Protein AF-A0A7Y7PTE2-F1 (afdb_monomer_lite)

Organism: 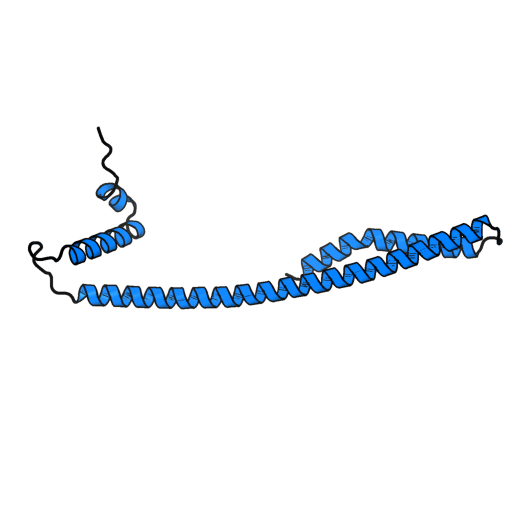NCBI:txid2608003

Radius of gyration: 36.33 Å; chains: 1; bounding box: 66×46×100 Å

pLDDT: mean 74.03, std 13.45, range [35.19, 92.62]

Sequence (148 aa):
MAAPFQSSLDQAMAPLLERTARRVARLKKLATLPRSEANDRAMAAEQREITLAAELSQAMGRVAGQMQRVITHNTAKCHELGAAITHHAAEARQWEARFYQAVSCLPELPEENWPPVAATALRAMYRINLRTADPAAFQQLFAPARHV

Secondary structure (DSSP, 8-state):
-HHHHHHHHHHHHHHHHHHHHHHHHHHHHHTTSPP-HHHHHHHHHHHHHHHHHHHHHHHHHHHHHHHHHHHHHHHHHHHHHHHHHHHHHHHHHHHHHHHHHHHHTS----GGG--HHHHHHHHHHHHHHHHHH-HHHHHHHHSPP---

Foldseek 3Di:
DLVVLVVVLCVVCVVLVVVLVVLVVVLVVLVPDPDDPVSVVSNVVSVVVNVVSVVVVVVSVVVSVVVVVVVVVVVVVVVVVVVVVVVVVVVVVVVVVVVVVVVVPDPDDDPVPDDPVRVVVVVVVVLVCCCPPPVPVSCVVDPDPPDD

Structure (mmCIF, N/CA/C/O backbone):
data_AF-A0A7Y7PTE2-F1
#
_entry.id   AF-A0A7Y7PTE2-F1
#
loop_
_atom_site.group_PDB
_atom_site.id
_atom_site.type_symbol
_atom_site.label_atom_id
_atom_site.label_alt_id
_atom_site.label_comp_id
_atom_site.label_asym_id
_atom_site.label_entity_id
_atom_site.label_seq_id
_atom_site.pdbx_PDB_ins_code
_atom_site.Cartn_x
_atom_site.Cartn_y
_atom_site.Cartn_z
_atom_site.occupancy
_atom_site.B_iso_or_equiv
_atom_site.auth_seq_id
_atom_site.auth_comp_id
_atom_site.auth_asym_id
_atom_site.auth_atom_id
_atom_site.pdbx_PDB_model_num
ATOM 1 N N . MET A 1 1 ? 10.223 -1.145 2.997 1.00 53.44 1 MET A N 1
ATOM 2 C CA . MET A 1 1 ? 9.011 -0.297 2.884 1.00 53.44 1 MET A CA 1
ATOM 3 C C . MET A 1 1 ? 7.811 -0.770 3.729 1.00 53.44 1 MET A C 1
ATOM 5 O O . MET A 1 1 ? 6.860 -0.013 3.817 1.00 53.44 1 MET A O 1
ATOM 9 N N . ALA A 1 2 ? 7.835 -1.935 4.402 1.00 59.12 2 ALA A N 1
ATOM 10 C CA . ALA A 1 2 ? 6.704 -2.414 5.226 1.00 59.12 2 ALA A CA 1
ATOM 11 C C . ALA A 1 2 ? 6.583 -1.751 6.621 1.00 59.12 2 ALA A C 1
ATOM 13 O O . ALA A 1 2 ? 5.482 -1.484 7.089 1.00 59.12 2 ALA A O 1
ATOM 14 N N . ALA A 1 3 ? 7.711 -1.430 7.266 1.00 66.44 3 ALA A N 1
ATOM 15 C CA . ALA A 1 3 ? 7.740 -0.812 8.598 1.00 66.44 3 ALA A CA 1
ATOM 16 C C . ALA A 1 3 ? 6.950 0.517 8.733 1.00 66.44 3 ALA A C 1
ATOM 18 O O . ALA A 1 3 ? 6.212 0.652 9.708 1.00 66.44 3 ALA A O 1
ATOM 19 N N . PRO A 1 4 ? 7.028 1.482 7.788 1.00 74.94 4 PRO A N 1
ATOM 20 C CA . PRO A 1 4 ? 6.253 2.720 7.901 1.00 74.94 4 PRO A CA 1
ATOM 21 C C . PRO A 1 4 ? 4.740 2.499 7.762 1.00 74.94 4 PRO A C 1
ATOM 23 O O . PRO A 1 4 ? 3.974 3.144 8.468 1.00 74.94 4 PRO A O 1
ATOM 26 N N . PHE A 1 5 ? 4.299 1.555 6.922 1.00 71.69 5 PHE A N 1
ATOM 27 C CA . PHE A 1 5 ? 2.874 1.230 6.783 1.00 71.69 5 PHE A CA 1
ATOM 28 C C . PHE A 1 5 ? 2.303 0.633 8.073 1.00 71.69 5 PHE A C 1
ATOM 30 O O . PHE A 1 5 ? 1.246 1.062 8.532 1.00 71.69 5 PHE A O 1
ATOM 37 N N . GLN A 1 6 ? 3.031 -0.306 8.686 1.00 69.25 6 GLN A N 1
ATOM 38 C CA . GLN A 1 6 ? 2.624 -0.903 9.957 1.00 69.25 6 GLN A CA 1
ATOM 39 C C . GLN A 1 6 ? 2.513 0.159 11.059 1.00 69.25 6 GLN A C 1
ATOM 41 O O . GLN A 1 6 ? 1.511 0.211 11.761 1.00 69.25 6 GLN A O 1
ATOM 46 N N . SER A 1 7 ? 3.488 1.068 11.147 1.00 79.94 7 SER A N 1
ATOM 47 C CA . SER A 1 7 ? 3.458 2.161 12.123 1.00 79.94 7 SER A CA 1
ATOM 48 C C . SER A 1 7 ? 2.255 3.096 11.936 1.00 79.94 7 SER A C 1
ATOM 50 O O . SER A 1 7 ? 1.604 3.453 12.918 1.00 79.94 7 SER A O 1
ATOM 52 N N . SER A 1 8 ? 1.910 3.459 10.695 1.00 76.31 8 SER A N 1
ATOM 53 C CA . SER A 1 8 ? 0.715 4.267 10.415 1.00 76.31 8 SER A CA 1
ATOM 54 C C . SER A 1 8 ? -0.585 3.533 10.751 1.00 76.31 8 SER A C 1
ATOM 56 O O . SER A 1 8 ? -1.526 4.153 11.245 1.00 76.31 8 SER A O 1
ATOM 58 N N . LEU A 1 9 ? -0.640 2.218 10.519 1.00 74.12 9 LEU A N 1
ATOM 59 C CA . LEU A 1 9 ? -1.785 1.391 10.895 1.00 74.12 9 LEU A CA 1
ATOM 60 C C . LEU A 1 9 ? -1.962 1.359 12.420 1.00 74.12 9 LEU A C 1
ATOM 62 O O . LEU A 1 9 ? -3.064 1.589 12.915 1.00 74.12 9 LEU A O 1
ATOM 66 N N . ASP A 1 10 ? -0.878 1.133 13.161 1.00 80.31 10 ASP A N 1
ATOM 67 C CA . ASP A 1 10 ? -0.897 1.071 14.624 1.00 80.31 10 ASP A CA 1
ATOM 68 C C . ASP A 1 10 ? -1.332 2.420 15.229 1.00 80.31 10 ASP A C 1
ATOM 70 O O . ASP A 1 10 ? -2.170 2.459 16.133 1.00 80.31 10 ASP A O 1
ATOM 74 N N . GLN A 1 11 ? -0.847 3.540 14.675 1.00 82.19 11 GLN A N 1
ATOM 75 C CA . GLN A 1 11 ? -1.286 4.888 15.061 1.00 82.19 11 GLN A CA 1
ATOM 76 C C . GLN A 1 11 ? -2.774 5.125 14.777 1.00 82.19 11 GLN A C 1
ATOM 78 O O . GLN A 1 11 ? -3.479 5.674 15.624 1.00 82.19 11 GLN A O 1
ATOM 83 N N . ALA A 1 12 ? -3.273 4.689 13.618 1.00 77.50 12 ALA A N 1
ATOM 84 C CA . ALA A 1 12 ? -4.687 4.818 13.270 1.00 77.50 12 ALA A CA 1
ATOM 85 C C . ALA A 1 12 ? -5.595 3.965 14.179 1.00 77.50 12 ALA A C 1
ATOM 87 O O . ALA A 1 12 ? -6.731 4.350 14.459 1.00 77.50 12 ALA A O 1
ATOM 88 N N . MET A 1 13 ? -5.093 2.828 14.670 1.00 79.44 13 MET A N 1
ATOM 89 C CA . MET A 1 13 ? -5.832 1.906 15.538 1.00 79.44 13 MET A CA 1
ATOM 90 C C . MET A 1 13 ? -5.793 2.272 17.026 1.00 79.44 13 MET A C 1
ATOM 92 O O . MET A 1 13 ? -6.701 1.882 17.768 1.00 79.44 13 MET A O 1
ATOM 96 N N . ALA A 1 14 ? -4.795 3.032 17.481 1.00 80.19 14 ALA A N 1
ATOM 97 C CA . ALA A 1 14 ? -4.622 3.379 18.894 1.00 80.19 14 ALA A CA 1
ATOM 98 C C . ALA A 1 14 ? -5.876 4.001 19.559 1.00 80.19 14 ALA A C 1
ATOM 100 O O . ALA A 1 14 ? -6.266 3.527 20.633 1.00 80.19 14 ALA A O 1
ATOM 101 N N . PRO A 1 15 ? -6.599 4.962 18.940 1.00 81.00 15 PRO A N 1
ATOM 102 C CA . PRO A 1 15 ? -7.803 5.543 19.541 1.00 81.00 15 PRO A CA 1
ATOM 103 C C . PRO A 1 15 ? -8.935 4.527 19.739 1.00 81.00 15 PRO A C 1
ATOM 105 O O . PRO A 1 15 ? -9.686 4.603 20.715 1.00 81.00 15 PRO A O 1
ATOM 108 N N . LEU A 1 16 ? -9.063 3.566 18.817 1.00 80.94 16 LEU A N 1
ATOM 109 C CA . LEU A 1 16 ? -10.038 2.476 18.894 1.00 80.94 16 LEU A CA 1
ATOM 110 C C . LEU A 1 16 ? -9.712 1.548 20.066 1.00 80.94 16 LEU A C 1
ATOM 112 O O . LEU A 1 16 ? -10.597 1.245 20.867 1.00 80.94 16 LEU A O 1
ATOM 116 N N . LEU A 1 17 ? -8.442 1.162 20.212 1.00 81.69 17 LEU A N 1
ATOM 117 C CA . LEU A 1 17 ? -7.973 0.314 21.310 1.00 81.69 17 LEU A CA 1
ATOM 118 C C . LEU A 1 17 ? -8.189 0.977 22.677 1.00 81.69 17 LEU A C 1
ATOM 120 O O . LEU A 1 17 ? -8.722 0.342 23.589 1.00 81.69 17 LEU A O 1
ATOM 124 N N . GLU A 1 18 ? -7.877 2.268 22.813 1.00 86.81 18 GLU A N 1
ATOM 125 C CA . GLU A 1 18 ? -8.151 3.026 24.040 1.00 86.81 18 GLU A CA 1
ATOM 126 C C . GLU A 1 18 ? -9.646 3.121 24.363 1.00 86.81 18 GLU A C 1
ATOM 128 O O . GLU A 1 18 ? -10.049 3.072 25.531 1.00 86.81 18 GLU A O 1
ATOM 133 N N . ARG A 1 19 ? -10.500 3.293 23.346 1.00 84.00 19 AR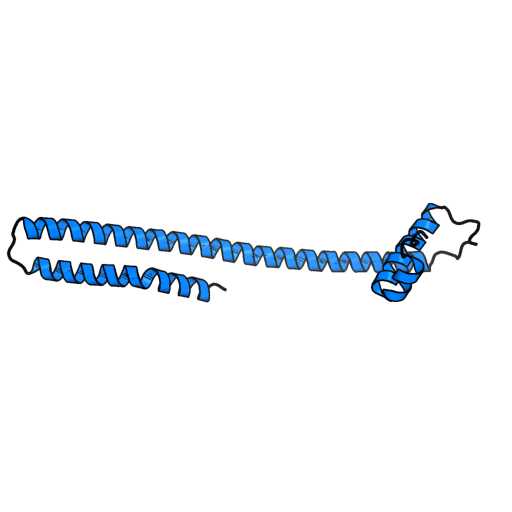G A N 1
ATOM 134 C CA . ARG A 1 19 ? -11.958 3.310 23.536 1.00 84.00 19 ARG A CA 1
ATOM 135 C C . ARG A 1 19 ? -12.450 1.962 24.049 1.00 84.00 19 ARG A C 1
ATOM 137 O O . ARG A 1 19 ? -13.208 1.929 25.018 1.00 84.00 19 ARG A O 1
ATOM 144 N N . THR A 1 20 ? -11.984 0.869 23.453 1.00 83.56 20 THR A N 1
ATOM 145 C CA . THR A 1 20 ? -12.332 -0.494 23.873 1.00 83.56 20 THR A CA 1
ATOM 146 C C . THR A 1 20 ? -11.854 -0.775 25.296 1.00 83.56 20 THR A C 1
ATOM 148 O O . THR A 1 20 ? -12.634 -1.260 26.114 1.00 83.56 20 THR A O 1
ATOM 151 N N . ALA A 1 21 ? -10.625 -0.387 25.649 1.00 84.56 21 ALA A N 1
ATOM 152 C CA . ALA A 1 21 ? -10.098 -0.542 27.006 1.00 84.56 21 ALA A CA 1
ATOM 153 C C . ALA A 1 21 ? -10.941 0.218 28.048 1.00 84.56 21 ALA A C 1
ATOM 155 O O . ALA A 1 21 ? -11.293 -0.331 29.097 1.00 84.56 21 ALA A O 1
ATOM 156 N N . ARG A 1 22 ? -11.345 1.460 27.739 1.00 87.81 22 ARG A N 1
ATOM 157 C CA . ARG A 1 22 ? -12.253 2.246 28.591 1.00 87.81 22 ARG A CA 1
ATOM 158 C C . ARG A 1 22 ? -13.622 1.585 28.748 1.00 87.81 22 ARG A C 1
ATOM 160 O O . ARG A 1 22 ? -14.149 1.556 29.859 1.00 87.81 22 ARG A O 1
ATOM 167 N N . ARG A 1 23 ? -14.184 1.021 27.676 1.00 86.19 23 ARG A N 1
ATOM 168 C CA . ARG A 1 23 ? -15.457 0.278 27.718 1.00 86.19 23 ARG A CA 1
ATOM 169 C C . ARG A 1 23 ? -15.378 -0.966 28.594 1.00 86.19 23 ARG A C 1
ATOM 171 O O . ARG A 1 23 ? -16.225 -1.147 29.463 1.00 86.19 23 ARG A O 1
ATOM 178 N N . VAL A 1 24 ? -14.317 -1.762 28.454 1.00 85.69 24 VAL A N 1
ATOM 179 C CA . VAL A 1 24 ? -14.062 -2.923 29.325 1.00 85.69 24 VAL A CA 1
ATOM 180 C C . VAL A 1 24 ? -14.016 -2.496 30.795 1.00 85.69 24 VAL A C 1
ATOM 182 O O . VAL A 1 24 ? -14.613 -3.147 31.652 1.00 85.69 24 VAL A O 1
ATOM 185 N N . ALA A 1 25 ? -13.353 -1.379 31.104 1.00 86.75 25 ALA A N 1
ATOM 186 C CA . ALA A 1 25 ? -13.322 -0.844 32.462 1.00 86.75 25 ALA A CA 1
ATOM 187 C C . ALA A 1 25 ? -14.712 -0.396 32.957 1.00 86.75 25 ALA A C 1
ATOM 189 O O . ALA A 1 25 ? -15.038 -0.621 34.123 1.00 86.75 25 ALA A O 1
ATOM 190 N N . ARG A 1 26 ? -15.553 0.196 32.094 1.00 87.94 26 ARG A N 1
ATOM 191 C CA . ARG A 1 26 ? -16.945 0.542 32.439 1.00 87.94 26 ARG A CA 1
ATOM 192 C C . ARG A 1 26 ? -17.801 -0.690 32.708 1.00 87.94 26 ARG A C 1
ATOM 194 O O . ARG A 1 26 ? -18.502 -0.696 33.711 1.00 87.94 26 ARG A O 1
ATOM 201 N N . LEU A 1 27 ? -17.697 -1.740 31.894 1.00 87.00 27 LEU A N 1
ATOM 202 C CA . LEU A 1 27 ? -18.399 -3.007 32.136 1.00 87.00 27 LEU A CA 1
ATOM 203 C C . LEU A 1 27 ? -18.016 -3.625 33.479 1.00 87.00 27 LEU A C 1
ATOM 205 O O . LEU A 1 27 ? -18.894 -4.018 34.241 1.00 87.00 27 LEU A O 1
ATOM 209 N N . LYS A 1 28 ? -16.720 -3.635 33.812 1.00 87.88 28 LYS A N 1
ATOM 210 C CA . LYS A 1 28 ? -16.250 -4.103 35.125 1.00 87.88 28 LYS A CA 1
ATOM 211 C C . LYS A 1 28 ? -16.866 -3.302 36.275 1.00 87.88 28 LYS A C 1
ATOM 213 O O . LYS A 1 28 ? -17.230 -3.891 37.284 1.00 87.88 28 LYS A O 1
ATOM 218 N N . LYS A 1 29 ? -17.021 -1.982 36.121 1.00 86.69 29 LYS A N 1
ATOM 219 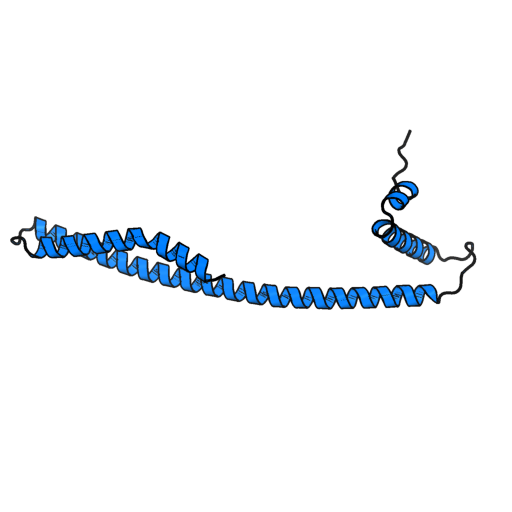C CA . LYS A 1 29 ? -17.690 -1.128 37.118 1.00 86.69 29 LYS A CA 1
ATOM 220 C C . LYS A 1 29 ? -19.196 -1.395 37.192 1.00 86.69 29 LYS A C 1
ATOM 222 O O . LYS A 1 29 ? -19.719 -1.546 38.290 1.00 86.69 29 LYS A O 1
ATOM 227 N N . LEU A 1 30 ? -19.887 -1.507 36.057 1.00 84.50 30 LEU A N 1
ATOM 228 C CA . LEU A 1 30 ? -21.325 -1.809 36.011 1.00 84.50 30 LEU A CA 1
ATOM 229 C C . LEU A 1 30 ? -21.645 -3.159 36.665 1.00 84.50 30 LEU A C 1
ATOM 231 O O . LEU A 1 30 ? -22.634 -3.263 37.382 1.00 84.50 30 LEU A O 1
ATOM 235 N N . ALA A 1 31 ? -20.770 -4.153 36.501 1.00 80.94 31 ALA A N 1
ATOM 236 C CA . ALA A 1 31 ? -20.916 -5.466 37.126 1.00 80.94 31 ALA A CA 1
ATOM 237 C C . ALA A 1 31 ? -20.856 -5.438 38.668 1.00 80.94 31 ALA A C 1
ATOM 239 O O . ALA A 1 31 ? -21.314 -6.382 39.305 1.00 80.94 31 ALA A O 1
ATOM 240 N N . THR A 1 32 ? -20.306 -4.376 39.271 1.00 87.25 32 THR A N 1
ATOM 241 C CA . THR A 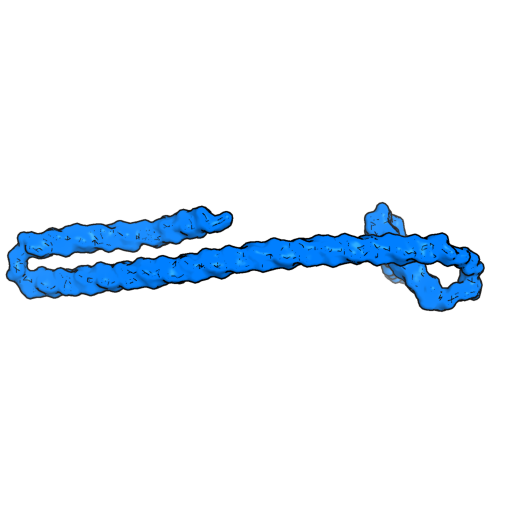1 32 ? -20.255 -4.204 40.738 1.00 87.25 32 THR A CA 1
ATOM 242 C C . THR A 1 32 ? -21.461 -3.467 41.324 1.00 87.25 32 THR A C 1
ATOM 244 O O . THR A 1 32 ? -21.588 -3.387 42.544 1.00 87.25 32 THR A O 1
ATOM 247 N N . LEU A 1 33 ? -22.347 -2.921 40.485 1.00 83.44 33 LEU A N 1
ATOM 248 C CA . LEU A 1 33 ? -23.537 -2.201 40.938 1.00 83.44 33 LEU A CA 1
ATOM 249 C C . LEU A 1 33 ? -24.708 -3.166 41.202 1.00 83.44 33 LEU A C 1
ATOM 251 O O . LEU A 1 33 ? -24.781 -4.230 40.583 1.00 83.44 33 LEU A O 1
ATOM 255 N N . PRO A 1 34 ? -25.668 -2.797 42.075 1.00 85.31 34 PRO A N 1
ATOM 256 C CA . PRO A 1 34 ? -26.899 -3.560 42.262 1.00 85.31 34 PRO A CA 1
ATOM 257 C C . PRO A 1 34 ? -27.626 -3.776 40.931 1.00 85.31 34 PRO A C 1
ATOM 259 O O . PRO A 1 34 ? -27.720 -2.858 40.110 1.00 85.31 34 PRO A O 1
ATOM 262 N N . ARG A 1 35 ? -28.154 -4.984 40.708 1.00 81.81 35 ARG A N 1
ATOM 263 C CA . ARG A 1 35 ? -28.879 -5.293 39.470 1.00 81.81 35 ARG A CA 1
ATOM 264 C C . ARG A 1 35 ? -30.182 -4.504 39.400 1.00 81.81 35 ARG A C 1
ATOM 266 O O . ARG A 1 35 ? -31.036 -4.607 40.275 1.00 81.81 35 ARG A O 1
ATOM 273 N N . SER A 1 36 ? -30.306 -3.725 38.336 1.00 88.56 36 SER A N 1
ATOM 274 C CA . SER A 1 36 ? -31.502 -2.991 37.945 1.00 88.56 36 SER A CA 1
ATOM 275 C C . SER A 1 36 ? -31.667 -3.128 36.436 1.00 88.56 36 SER A C 1
ATOM 277 O O . SER A 1 36 ? -30.688 -3.349 35.720 1.00 88.56 36 SER A O 1
ATOM 279 N N . GLU A 1 37 ? -32.882 -2.934 35.932 1.00 84.06 37 GLU A N 1
ATOM 280 C CA . GLU A 1 37 ? -33.156 -3.039 34.496 1.00 84.06 37 GLU A CA 1
ATOM 281 C C . GLU A 1 37 ? -32.319 -2.044 33.663 1.00 84.06 37 GLU A C 1
ATOM 283 O O . GLU A 1 37 ? -31.882 -2.351 32.554 1.00 84.06 37 GLU A O 1
ATOM 288 N N . ALA A 1 38 ? -32.022 -0.864 34.222 1.00 83.44 38 ALA A N 1
ATOM 289 C CA . ALA A 1 38 ? -31.134 0.118 33.602 1.00 83.44 38 ALA A CA 1
ATOM 290 C C . ALA A 1 38 ? -29.687 -0.396 33.493 1.00 83.44 38 ALA A C 1
ATOM 292 O O . ALA A 1 38 ? -29.055 -0.232 32.447 1.00 83.44 38 ALA A O 1
ATOM 293 N N . ASN A 1 39 ? -29.180 -1.060 34.538 1.00 86.06 39 ASN A N 1
ATOM 294 C CA . ASN A 1 39 ? -27.839 -1.648 34.540 1.00 86.06 39 ASN A CA 1
ATOM 295 C C . ASN A 1 39 ? -27.743 -2.837 33.576 1.00 86.06 39 ASN A C 1
ATOM 297 O O . ASN A 1 39 ? -26.755 -2.950 32.851 1.00 86.06 39 ASN A O 1
ATOM 301 N N . ASP A 1 40 ? -28.783 -3.669 33.494 1.00 85.44 40 ASP A N 1
ATOM 302 C CA . ASP A 1 40 ? -28.822 -4.805 32.568 1.00 85.44 40 ASP A CA 1
ATOM 303 C C . ASP A 1 40 ? -28.836 -4.343 31.102 1.00 85.44 40 ASP A C 1
ATOM 305 O O . ASP A 1 40 ? -28.072 -4.855 30.276 1.00 85.44 40 ASP A O 1
ATOM 309 N N . ARG A 1 41 ? -29.626 -3.308 30.773 1.00 86.81 41 ARG A N 1
ATOM 310 C CA . ARG A 1 41 ? -29.622 -2.693 29.432 1.00 86.81 41 ARG A CA 1
ATOM 311 C C . ARG A 1 41 ? -28.269 -2.058 29.098 1.00 86.81 41 ARG A C 1
ATOM 313 O O . ARG A 1 41 ? -27.790 -2.217 27.975 1.00 86.81 41 ARG A O 1
ATOM 320 N N . ALA A 1 42 ? -27.637 -1.380 30.058 1.00 85.62 42 ALA A N 1
ATOM 321 C CA . ALA A 1 42 ? -26.319 -0.775 29.872 1.00 85.62 42 ALA A CA 1
ATOM 322 C C . ALA A 1 42 ? -25.224 -1.829 29.633 1.00 85.62 42 ALA A C 1
ATOM 324 O O . ALA A 1 42 ? -24.416 -1.673 28.717 1.00 85.62 42 ALA A O 1
ATOM 325 N N . MET A 1 43 ? -25.229 -2.932 30.392 1.00 87.19 43 MET A N 1
ATOM 326 C CA . MET A 1 43 ? -24.310 -4.050 30.159 1.00 87.19 43 MET A CA 1
ATOM 327 C C . MET A 1 43 ? -24.511 -4.666 28.774 1.00 87.19 43 MET A C 1
ATOM 329 O O . MET A 1 43 ? -23.539 -4.881 28.055 1.00 87.19 43 MET A O 1
ATOM 333 N N . ALA A 1 44 ? -25.760 -4.928 28.379 1.00 87.38 44 ALA A N 1
ATOM 334 C CA . ALA A 1 44 ? -26.057 -5.528 27.082 1.00 87.38 44 ALA A CA 1
ATOM 335 C C . ALA A 1 44 ? -25.599 -4.640 25.910 1.00 87.38 44 ALA A C 1
ATOM 337 O O . ALA A 1 44 ? -25.068 -5.153 24.923 1.00 87.38 44 ALA A O 1
ATOM 338 N N . ALA A 1 45 ? -25.774 -3.320 26.018 1.00 84.88 45 ALA A N 1
ATOM 339 C CA . ALA A 1 45 ? -25.304 -2.368 25.015 1.00 84.88 45 ALA A CA 1
ATOM 340 C C . ALA A 1 45 ? -23.770 -2.352 24.917 1.00 84.88 45 ALA A C 1
ATOM 342 O O . ALA A 1 45 ? -23.225 -2.545 23.831 1.00 84.88 45 ALA A O 1
ATOM 343 N N . GLU A 1 46 ? -23.071 -2.204 26.045 1.00 85.75 46 GLU A N 1
ATOM 344 C CA . GLU A 1 46 ? -21.601 -2.174 26.074 1.00 85.75 46 GLU A CA 1
ATOM 345 C C . GLU A 1 46 ? -20.984 -3.492 25.581 1.00 85.75 46 GLU A C 1
ATOM 347 O O . GLU A 1 46 ? -19.989 -3.481 24.855 1.00 85.75 46 GLU A O 1
ATOM 352 N N . GLN A 1 47 ? -21.592 -4.637 25.906 1.00 87.50 47 GLN A N 1
ATOM 353 C CA . GLN A 1 47 ? -21.114 -5.941 25.447 1.00 87.50 47 GLN A CA 1
ATOM 354 C C . GLN A 1 47 ? -21.190 -6.066 23.917 1.00 87.50 47 GLN A C 1
ATOM 356 O O . GLN A 1 47 ? -20.224 -6.501 23.291 1.00 87.50 47 GLN A O 1
ATOM 361 N N . ARG A 1 48 ? -22.306 -5.640 23.303 1.00 87.50 48 ARG A N 1
ATOM 362 C CA . ARG A 1 48 ? -22.460 -5.626 21.835 1.00 87.50 48 ARG A CA 1
ATOM 363 C C . ARG A 1 48 ? -21.420 -4.732 21.171 1.00 87.50 48 ARG A C 1
ATOM 365 O O . ARG A 1 48 ? -20.843 -5.107 20.155 1.00 87.50 48 ARG A O 1
ATOM 372 N N . GLU A 1 49 ? -21.163 -3.564 21.750 1.00 84.88 49 GLU A N 1
ATOM 373 C CA . GLU A 1 49 ? -20.181 -2.630 21.209 1.00 84.88 49 GLU A CA 1
ATOM 374 C C . GLU A 1 49 ? -18.741 -3.161 21.289 1.00 84.88 49 GLU A C 1
ATOM 376 O O . GLU A 1 49 ? -17.949 -2.898 20.382 1.00 84.88 49 GLU A O 1
ATOM 381 N N . ILE A 1 50 ? -18.387 -3.919 22.333 1.00 83.94 50 ILE A N 1
ATOM 382 C CA . ILE A 1 50 ? -17.081 -4.593 22.418 1.00 83.94 50 ILE A CA 1
ATOM 383 C C . ILE A 1 50 ? -16.950 -5.674 21.351 1.00 83.94 50 ILE A C 1
ATOM 385 O O . ILE A 1 50 ? -15.912 -5.745 20.692 1.00 83.94 50 ILE A O 1
ATOM 389 N N . THR A 1 51 ? -17.986 -6.493 21.157 1.00 86.44 51 THR A N 1
ATOM 390 C CA . THR A 1 51 ? -17.988 -7.518 20.107 1.00 86.44 51 THR A CA 1
ATOM 391 C C . THR A 1 51 ? -17.787 -6.885 18.732 1.00 86.44 51 THR A C 1
ATOM 393 O O . THR A 1 51 ? -16.891 -7.298 17.998 1.00 86.44 51 THR A O 1
ATOM 396 N N . LEU A 1 52 ? -18.519 -5.808 18.430 1.00 83.31 52 LEU A N 1
ATOM 397 C CA . LEU A 1 52 ? -18.370 -5.066 17.177 1.00 83.31 52 LEU A CA 1
ATOM 398 C C . LEU A 1 52 ? -16.945 -4.511 17.000 1.00 83.31 52 LEU A C 1
ATOM 400 O O . LEU A 1 52 ? -16.369 -4.593 15.918 1.00 83.31 52 LEU A O 1
ATOM 404 N N . ALA A 1 53 ? -16.347 -3.963 18.062 1.00 78.81 53 ALA A N 1
ATOM 405 C CA . ALA A 1 53 ? -14.978 -3.453 18.011 1.00 78.81 53 ALA A CA 1
ATOM 406 C C . ALA A 1 53 ? -13.948 -4.568 17.746 1.00 78.81 53 ALA A C 1
ATOM 408 O O . ALA A 1 53 ? -12.981 -4.352 17.011 1.00 78.81 53 ALA A O 1
ATOM 409 N N . ALA A 1 54 ? -14.153 -5.762 18.310 1.00 81.12 54 ALA A N 1
ATOM 410 C CA . ALA A 1 54 ? -13.299 -6.921 18.067 1.00 81.12 54 ALA A CA 1
ATOM 411 C C . ALA A 1 54 ? -13.413 -7.422 16.616 1.00 81.12 54 ALA A C 1
ATOM 413 O O . ALA A 1 54 ? -12.392 -7.672 15.971 1.00 81.12 54 ALA A O 1
ATOM 414 N N . GLU A 1 55 ? -14.632 -7.506 16.079 1.00 84.50 55 GLU A N 1
ATOM 415 C CA . GLU A 1 55 ? -14.885 -7.868 14.679 1.00 84.50 55 GLU A CA 1
ATOM 416 C C . GLU A 1 55 ? -14.245 -6.867 13.708 1.00 84.50 55 GLU A C 1
ATOM 418 O O . GLU A 1 55 ? -13.571 -7.266 12.753 1.00 84.50 55 GLU A O 1
ATOM 423 N N . LEU A 1 56 ? -14.388 -5.565 13.986 1.00 81.31 56 LEU A N 1
ATOM 424 C CA . LEU A 1 56 ? -13.779 -4.498 13.192 1.00 81.31 56 LEU A CA 1
ATOM 425 C C . LEU A 1 56 ? -12.247 -4.602 13.201 1.00 81.31 56 LEU A C 1
ATOM 427 O O . LEU A 1 56 ? -11.618 -4.526 12.147 1.00 81.31 56 LEU A O 1
ATOM 431 N N . SER A 1 57 ? -11.650 -4.841 14.372 1.00 79.06 57 SER A N 1
ATOM 432 C CA . SER A 1 57 ? -10.201 -5.026 14.518 1.00 79.06 57 SER A CA 1
ATOM 433 C C . SER A 1 57 ? -9.688 -6.196 13.666 1.00 79.06 57 SER A C 1
ATOM 435 O O . SER A 1 57 ? -8.726 -6.050 12.909 1.00 79.06 57 SER A O 1
ATOM 437 N N . GLN A 1 58 ? -10.383 -7.339 13.689 1.00 81.50 58 GLN A N 1
ATOM 438 C CA . GLN A 1 58 ? -10.039 -8.483 12.838 1.00 81.50 58 GLN A CA 1
ATOM 439 C C . GLN A 1 58 ? -10.185 -8.168 11.342 1.00 81.50 58 GLN A C 1
ATOM 441 O O . GLN A 1 58 ? -9.347 -8.584 10.537 1.00 81.50 58 GLN A O 1
ATOM 446 N N . ALA A 1 59 ? -11.237 -7.444 10.949 1.00 76.56 59 ALA A N 1
ATOM 447 C CA . ALA A 1 59 ? -11.447 -7.043 9.561 1.00 76.56 59 ALA A CA 1
ATOM 448 C C . ALA A 1 59 ? -10.333 -6.111 9.062 1.00 76.56 59 ALA A C 1
ATOM 450 O O . ALA A 1 59 ? -9.784 -6.341 7.983 1.00 76.56 59 ALA A O 1
ATOM 451 N N . MET A 1 60 ? -9.937 -5.123 9.868 1.00 78.19 60 MET A N 1
ATOM 452 C CA . MET A 1 60 ? -8.837 -4.212 9.542 1.00 78.19 60 MET A CA 1
ATOM 453 C C . MET A 1 60 ? -7.500 -4.952 9.442 1.00 78.19 60 MET A C 1
ATOM 455 O O . MET A 1 60 ? -6.750 -4.724 8.493 1.00 78.19 60 MET A O 1
ATOM 459 N N . GLY A 1 61 ? -7.241 -5.916 10.333 1.00 78.19 61 GLY A N 1
ATOM 460 C CA . GLY A 1 61 ? -6.065 -6.787 10.242 1.00 78.19 61 GLY A CA 1
ATOM 461 C C . GLY A 1 61 ? -5.997 -7.570 8.922 1.00 78.19 61 GLY A C 1
ATOM 462 O O . GLY A 1 61 ? -4.935 -7.658 8.302 1.00 78.19 61 GLY A O 1
ATOM 463 N N . ARG A 1 62 ? -7.136 -8.081 8.429 1.00 80.81 62 ARG A N 1
ATOM 464 C CA . ARG A 1 62 ? -7.203 -8.760 7.119 1.00 80.81 62 ARG A CA 1
ATOM 465 C C . ARG A 1 62 ? -6.893 -7.816 5.957 1.00 80.81 62 ARG A C 1
ATOM 467 O O . ARG A 1 62 ? -6.122 -8.197 5.075 1.00 80.81 62 ARG A O 1
ATOM 474 N N . VAL A 1 63 ? -7.459 -6.608 5.963 1.00 78.94 63 VAL A N 1
ATOM 475 C CA . VAL A 1 63 ? -7.217 -5.593 4.920 1.00 78.94 63 VAL A CA 1
ATOM 476 C C . VAL A 1 63 ? -5.742 -5.194 4.889 1.00 78.94 63 VAL A C 1
ATOM 478 O O . VAL A 1 63 ? -5.127 -5.218 3.824 1.00 78.94 63 VAL A O 1
ATOM 481 N N . ALA A 1 64 ? -5.136 -4.927 6.048 1.00 76.75 64 ALA A N 1
ATOM 482 C CA . ALA A 1 64 ? -3.714 -4.602 6.142 1.00 76.75 64 ALA A CA 1
ATOM 483 C C . ALA A 1 64 ? -2.831 -5.731 5.577 1.00 76.75 64 ALA A C 1
ATOM 485 O O . ALA A 1 64 ? -1.937 -5.482 4.766 1.00 76.75 64 ALA A O 1
ATOM 486 N N . GLY A 1 65 ? -3.130 -6.989 5.922 1.00 78.25 65 GLY A N 1
ATOM 487 C CA . GLY A 1 65 ? -2.420 -8.153 5.385 1.00 78.25 65 GLY A CA 1
ATOM 488 C C . GLY A 1 65 ? -2.604 -8.354 3.873 1.00 78.25 65 GLY A C 1
ATOM 489 O O . GLY A 1 65 ? -1.703 -8.848 3.191 1.00 78.25 65 GLY A O 1
ATOM 490 N N . GLN A 1 66 ? -3.755 -7.981 3.308 1.00 83.31 66 GLN A N 1
ATOM 491 C CA . GLN A 1 66 ? -3.959 -7.963 1.854 1.00 83.31 66 GLN A CA 1
ATOM 492 C C . GLN A 1 66 ? -3.140 -6.854 1.185 1.00 83.31 66 GLN A C 1
ATOM 494 O O . GLN A 1 66 ? -2.424 -7.136 0.225 1.00 83.31 66 GLN A O 1
ATOM 499 N N . MET A 1 67 ? -3.170 -5.631 1.720 1.00 81.00 67 MET A N 1
ATOM 500 C CA . MET A 1 67 ? -2.392 -4.503 1.194 1.00 81.00 67 MET A CA 1
ATOM 501 C C . MET A 1 67 ? -0.891 -4.796 1.204 1.00 81.00 67 MET A C 1
ATOM 503 O O . MET A 1 67 ? -0.217 -4.575 0.199 1.00 81.00 67 MET A O 1
ATOM 507 N N . GLN A 1 68 ? -0.371 -5.369 2.293 1.00 82.81 68 GLN A N 1
ATOM 508 C CA . GLN A 1 68 ? 1.043 -5.730 2.387 1.00 82.81 68 GLN A CA 1
ATOM 509 C C . GLN A 1 68 ? 1.452 -6.738 1.302 1.00 82.81 68 GLN A C 1
ATOM 511 O O . GLN A 1 68 ? 2.510 -6.584 0.693 1.00 82.81 68 GLN A O 1
ATOM 516 N N . ARG A 1 69 ? 0.605 -7.734 1.009 1.00 85.50 69 ARG A N 1
ATOM 517 C CA . ARG A 1 69 ? 0.853 -8.699 -0.076 1.00 85.50 69 ARG A CA 1
ATOM 518 C C . ARG A 1 69 ? 0.874 -8.032 -1.451 1.00 85.50 69 ARG A C 1
ATOM 520 O O . ARG A 1 69 ? 1.757 -8.343 -2.245 1.00 85.50 69 ARG A O 1
ATOM 527 N N . VAL A 1 70 ? -0.047 -7.102 -1.714 1.00 86.50 70 VAL A N 1
ATOM 528 C CA . VAL A 1 70 ? -0.088 -6.337 -2.975 1.00 86.50 70 VAL A CA 1
ATOM 529 C C . VAL A 1 70 ? 1.172 -5.490 -3.143 1.00 86.50 70 VAL A C 1
ATOM 531 O O . VAL A 1 70 ? 1.785 -5.518 -4.206 1.00 86.50 70 VAL A O 1
ATOM 534 N N . ILE A 1 71 ? 1.598 -4.784 -2.093 1.00 85.56 71 ILE A N 1
ATOM 535 C CA . ILE A 1 71 ? 2.829 -3.983 -2.119 1.00 85.56 71 ILE A CA 1
ATOM 536 C C . ILE A 1 71 ? 4.030 -4.877 -2.429 1.00 85.56 71 ILE A C 1
ATOM 538 O O . ILE A 1 71 ? 4.781 -4.582 -3.352 1.00 85.56 71 ILE A O 1
ATOM 542 N N . THR A 1 72 ? 4.186 -5.993 -1.711 1.00 86.94 72 THR A N 1
ATOM 543 C CA . THR A 1 72 ? 5.291 -6.935 -1.935 1.00 86.94 72 THR A CA 1
ATOM 544 C C . THR A 1 72 ? 5.294 -7.486 -3.363 1.00 86.94 72 THR A C 1
ATOM 546 O O . THR A 1 72 ? 6.349 -7.520 -3.995 1.00 86.94 72 THR A O 1
ATOM 549 N N . HIS A 1 73 ? 4.129 -7.867 -3.894 1.00 90.88 73 HIS A N 1
ATOM 550 C CA . HIS A 1 73 ? 4.002 -8.333 -5.274 1.00 90.88 73 HIS A CA 1
ATOM 551 C C . HIS A 1 73 ? 4.413 -7.254 -6.285 1.00 90.88 73 HIS A C 1
ATOM 553 O O . HIS A 1 73 ? 5.248 -7.507 -7.153 1.00 90.88 73 HIS A O 1
ATOM 559 N N . ASN A 1 74 ? 3.887 -6.036 -6.142 1.00 85.75 74 ASN A N 1
ATOM 560 C CA . ASN A 1 74 ? 4.189 -4.935 -7.054 1.00 85.75 74 ASN A CA 1
ATOM 561 C C . ASN A 1 74 ? 5.664 -4.532 -6.992 1.00 85.75 74 ASN A C 1
ATOM 563 O O . ASN A 1 74 ? 6.269 -4.290 -8.031 1.00 85.75 74 ASN A O 1
ATOM 567 N N . THR A 1 75 ? 6.274 -4.511 -5.804 1.00 91.31 75 THR A N 1
ATOM 568 C CA . THR A 1 75 ? 7.715 -4.267 -5.665 1.00 91.31 75 THR A CA 1
ATOM 569 C C . THR A 1 75 ? 8.528 -5.312 -6.428 1.00 91.31 75 THR A C 1
ATOM 571 O O . THR A 1 75 ? 9.416 -4.940 -7.194 1.00 91.31 75 THR A O 1
ATOM 574 N N . ALA A 1 76 ? 8.203 -6.601 -6.287 1.00 89.69 76 ALA A N 1
ATOM 575 C CA . ALA A 1 76 ? 8.876 -7.660 -7.038 1.00 89.69 76 ALA A CA 1
ATOM 576 C C . ALA A 1 76 ? 8.698 -7.482 -8.557 1.00 89.69 76 ALA A C 1
ATOM 578 O O . ALA A 1 76 ? 9.673 -7.578 -9.303 1.00 89.69 76 ALA A O 1
ATOM 579 N N . LYS A 1 77 ? 7.486 -7.136 -9.013 1.00 92.00 77 LYS A N 1
ATOM 580 C CA . LYS A 1 77 ? 7.217 -6.930 -10.440 1.00 92.00 77 LYS A CA 1
ATOM 581 C C . LYS A 1 77 ? 7.948 -5.715 -11.013 1.00 92.00 77 LYS A C 1
ATOM 583 O O . LYS A 1 77 ? 8.461 -5.784 -12.125 1.00 92.00 77 LYS A O 1
ATOM 588 N N . CYS A 1 78 ? 8.061 -4.629 -10.249 1.00 89.25 78 CYS A N 1
ATOM 589 C CA . CYS A 1 78 ? 8.862 -3.467 -10.635 1.00 89.25 78 CYS A CA 1
ATOM 590 C C . CYS A 1 78 ? 10.348 -3.818 -10.793 1.00 89.25 78 CYS A C 1
ATOM 592 O O . CYS A 1 78 ? 10.978 -3.351 -11.739 1.00 89.25 78 CYS A O 1
ATOM 594 N N . HIS A 1 79 ? 10.907 -4.653 -9.910 1.00 91.06 79 HIS A N 1
ATOM 595 C CA . HIS A 1 79 ? 12.288 -5.123 -10.054 1.00 91.06 79 HIS A CA 1
ATOM 596 C C . HIS A 1 79 ? 12.484 -5.971 -11.318 1.00 91.06 79 HIS A C 1
ATOM 598 O O . HIS A 1 79 ? 13.447 -5.752 -12.050 1.00 91.06 79 HIS A O 1
ATOM 604 N N . GLU A 1 80 ? 11.560 -6.891 -11.601 1.00 92.62 80 GLU A N 1
ATOM 605 C CA . GLU A 1 80 ? 11.581 -7.718 -12.815 1.00 92.62 80 GLU A CA 1
ATOM 606 C C . GLU A 1 80 ? 11.520 -6.858 -14.089 1.00 92.62 80 GLU A C 1
ATOM 608 O O . GLU A 1 80 ? 12.352 -7.005 -14.985 1.00 92.62 80 GLU A O 1
ATOM 613 N N . LEU A 1 81 ? 10.587 -5.901 -14.146 1.00 89.56 81 LEU A N 1
ATOM 614 C CA . LEU A 1 81 ? 10.456 -4.978 -15.276 1.00 89.56 81 LEU A CA 1
ATOM 615 C C . LEU A 1 81 ? 11.689 -4.080 -15.430 1.00 89.56 81 LEU A C 1
ATOM 617 O O . LEU A 1 81 ? 12.150 -3.861 -16.548 1.00 89.56 81 LEU A O 1
ATOM 621 N N . GLY A 1 82 ? 12.259 -3.593 -14.325 1.00 89.56 82 GLY A N 1
ATOM 622 C CA . GLY A 1 82 ? 13.494 -2.808 -14.345 1.00 89.56 82 GLY A CA 1
ATOM 623 C C . GLY A 1 82 ? 14.680 -3.586 -14.923 1.00 89.56 82 GLY A C 1
ATOM 624 O O . GLY A 1 82 ? 15.447 -3.045 -15.724 1.00 89.56 82 GLY A O 1
ATOM 625 N N . ALA A 1 83 ? 14.806 -4.870 -14.576 1.00 90.50 83 ALA A N 1
ATOM 626 C CA . ALA A 1 83 ? 15.823 -5.750 -15.146 1.00 90.50 83 ALA A CA 1
ATOM 627 C C . ALA A 1 83 ? 15.620 -5.957 -16.658 1.00 90.50 83 ALA A C 1
ATOM 629 O O . ALA A 1 83 ? 16.576 -5.820 -17.422 1.00 90.50 83 ALA A O 1
ATOM 630 N N . ALA A 1 84 ? 14.382 -6.200 -17.103 1.00 89.62 84 ALA A N 1
ATOM 631 C CA . ALA A 1 84 ? 14.055 -6.355 -18.523 1.00 89.62 84 ALA A CA 1
ATOM 632 C C . ALA A 1 84 ? 14.344 -5.081 -19.338 1.00 89.62 84 ALA A C 1
ATOM 634 O O . ALA A 1 84 ? 14.959 -5.149 -20.400 1.00 89.62 84 ALA A O 1
ATOM 635 N N . ILE A 1 85 ? 13.977 -3.903 -18.818 1.00 87.06 85 ILE A N 1
ATOM 636 C CA . ILE A 1 85 ? 14.278 -2.612 -19.459 1.00 87.06 85 ILE A CA 1
ATOM 637 C C . ILE A 1 85 ? 15.791 -2.417 -19.598 1.00 87.06 85 ILE A C 1
ATOM 639 O O . ILE A 1 85 ? 16.268 -2.005 -20.654 1.00 87.06 85 ILE A O 1
ATOM 643 N N . THR A 1 86 ? 16.555 -2.738 -18.551 1.00 88.38 86 THR A N 1
ATOM 644 C CA . THR A 1 86 ? 18.021 -2.612 -18.566 1.00 88.38 86 THR A CA 1
ATOM 645 C C . THR A 1 86 ? 18.644 -3.544 -19.607 1.00 88.38 86 THR A C 1
ATOM 647 O O . THR A 1 86 ? 19.540 -3.132 -20.344 1.00 88.38 86 THR A O 1
ATOM 650 N N . HIS A 1 87 ? 18.141 -4.778 -19.711 1.00 86.06 87 HIS A N 1
ATOM 651 C CA . HIS A 1 87 ? 18.566 -5.743 -20.722 1.00 86.06 87 HIS A CA 1
ATOM 652 C C . HIS A 1 87 ? 18.298 -5.237 -22.147 1.00 86.06 87 HIS A C 1
ATOM 654 O O . HIS A 1 87 ? 19.235 -5.126 -22.936 1.00 86.06 87 HIS A O 1
ATOM 660 N N . HIS A 1 88 ? 17.065 -4.827 -22.456 1.00 82.06 88 HIS A N 1
ATOM 661 C CA . HIS A 1 88 ? 16.721 -4.324 -23.789 1.00 82.06 88 HIS A CA 1
ATOM 662 C C . HIS A 1 88 ? 17.434 -3.014 -24.143 1.00 82.06 88 HIS A C 1
ATOM 664 O O . HIS A 1 88 ? 17.788 -2.798 -25.299 1.00 82.06 88 HIS A O 1
ATOM 670 N N . ALA A 1 89 ? 17.713 -2.149 -23.164 1.00 81.75 89 ALA A N 1
ATOM 671 C CA . ALA A 1 89 ? 18.533 -0.961 -23.388 1.00 81.75 89 ALA A CA 1
ATOM 672 C C . ALA A 1 89 ? 19.976 -1.326 -23.781 1.00 81.75 89 ALA A C 1
ATOM 674 O O . ALA A 1 89 ? 20.570 -0.664 -24.634 1.00 81.75 89 ALA A O 1
ATOM 675 N N . ALA A 1 90 ? 20.545 -2.382 -23.190 1.00 82.38 90 ALA A N 1
ATOM 676 C CA . ALA A 1 90 ? 21.861 -2.884 -23.573 1.00 82.38 90 ALA A CA 1
ATOM 677 C C . ALA A 1 90 ? 21.846 -3.510 -24.979 1.00 82.38 90 ALA A C 1
ATOM 679 O O . ALA A 1 90 ? 22.742 -3.221 -25.772 1.00 82.38 90 ALA A O 1
ATOM 680 N N . GLU A 1 91 ? 20.820 -4.298 -25.316 1.00 83.38 91 GLU A N 1
ATOM 681 C CA . GLU A 1 91 ? 20.636 -4.841 -26.671 1.00 83.38 91 GLU A CA 1
ATOM 682 C C . GLU A 1 91 ? 20.505 -3.726 -27.716 1.00 83.38 91 GLU A C 1
ATOM 684 O O . GLU A 1 91 ? 21.172 -3.769 -28.749 1.00 83.38 91 GLU A O 1
ATOM 689 N N . ALA A 1 92 ? 19.706 -2.692 -27.436 1.00 74.62 92 ALA A N 1
ATOM 690 C CA . ALA A 1 92 ? 19.533 -1.550 -28.331 1.00 74.62 92 ALA A CA 1
ATOM 691 C C . ALA A 1 92 ? 20.864 -0.835 -28.611 1.00 74.62 92 ALA A C 1
ATOM 693 O O . ALA A 1 92 ? 21.176 -0.563 -29.769 1.00 74.62 92 ALA A O 1
ATOM 694 N N . ARG A 1 93 ? 21.694 -0.612 -27.581 1.00 75.19 93 ARG A N 1
ATOM 695 C CA . ARG A 1 93 ? 23.040 -0.032 -27.748 1.00 75.19 93 ARG A CA 1
ATOM 696 C C . ARG A 1 93 ? 23.960 -0.916 -28.590 1.00 75.19 93 ARG A C 1
ATOM 698 O O . ARG A 1 93 ? 24.752 -0.399 -29.372 1.00 75.19 93 ARG A O 1
ATOM 705 N N . GLN A 1 94 ? 23.874 -2.240 -28.447 1.00 75.56 94 GLN A N 1
ATOM 706 C CA . GLN A 1 94 ? 24.658 -3.160 -29.278 1.00 75.56 94 GLN A CA 1
ATOM 707 C C . GLN A 1 94 ? 24.221 -3.112 -30.745 1.00 75.56 94 GLN A C 1
ATOM 709 O O . GLN A 1 94 ? 25.074 -3.093 -31.632 1.00 75.56 94 GLN A O 1
ATOM 714 N N . TRP A 1 95 ? 22.913 -3.073 -31.008 1.00 72.12 95 TRP A N 1
ATOM 715 C CA . TRP A 1 95 ? 22.381 -2.916 -32.362 1.00 72.12 95 TRP A CA 1
ATOM 716 C C . TRP A 1 95 ? 22.792 -1.589 -32.988 1.00 72.12 95 TRP A C 1
ATOM 718 O O . TRP A 1 95 ? 23.243 -1.572 -34.131 1.00 72.12 95 TRP A O 1
ATOM 728 N N . GLU A 1 96 ? 22.705 -0.503 -32.225 1.00 72.25 96 GLU A N 1
ATOM 729 C CA . GLU A 1 96 ? 23.154 0.822 -32.641 1.00 72.25 96 GLU A CA 1
ATOM 730 C C . GLU A 1 96 ? 24.649 0.821 -33.001 1.00 72.25 96 GLU A C 1
ATOM 732 O O . GLU A 1 96 ? 25.022 1.257 -34.090 1.00 72.25 96 GLU A O 1
ATOM 737 N N . ALA A 1 97 ? 25.507 0.243 -32.154 1.00 69.62 97 ALA A N 1
ATOM 738 C CA . ALA A 1 97 ? 26.940 0.133 -32.428 1.00 69.62 97 ALA A CA 1
ATOM 739 C C . ALA A 1 97 ? 27.239 -0.688 -33.696 1.00 69.62 97 ALA A C 1
ATOM 741 O O . ALA A 1 97 ? 28.036 -0.262 -34.534 1.00 69.62 97 ALA A O 1
ATOM 742 N N . ARG A 1 98 ? 26.576 -1.841 -33.874 1.00 66.00 98 ARG A N 1
ATOM 743 C CA . ARG A 1 98 ? 26.718 -2.678 -35.081 1.00 66.00 98 ARG A CA 1
ATOM 744 C C . ARG A 1 98 ? 26.269 -1.946 -36.340 1.00 66.00 98 ARG A C 1
ATOM 746 O O . ARG A 1 98 ? 26.907 -2.073 -37.381 1.00 66.00 98 ARG A O 1
ATOM 753 N N . PHE A 1 99 ? 25.185 -1.184 -36.245 1.00 71.00 99 PHE A N 1
ATOM 754 C CA . PHE A 1 99 ? 24.675 -0.386 -37.349 1.00 71.00 99 PHE A CA 1
ATOM 755 C C . PHE A 1 99 ? 25.676 0.695 -37.771 1.00 71.00 99 PHE A C 1
ATOM 757 O O . PHE A 1 99 ? 26.033 0.760 -38.945 1.00 71.00 99 PHE A O 1
ATOM 764 N N . TYR A 1 100 ? 26.203 1.483 -36.827 1.00 69.69 100 TYR A N 1
ATOM 765 C CA . TYR A 1 100 ? 27.224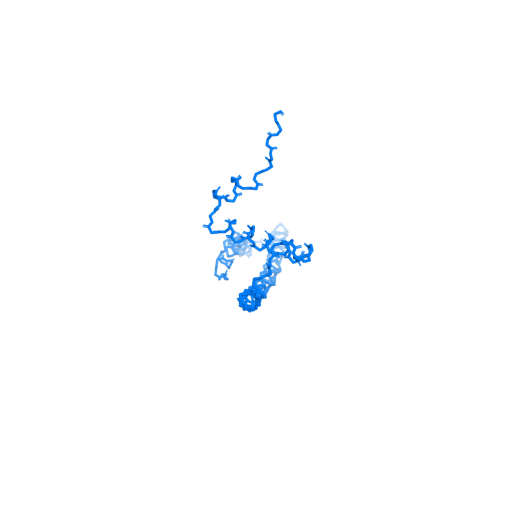 2.487 -37.141 1.00 69.69 100 TYR A CA 1
ATOM 766 C C . TYR A 1 100 ? 28.513 1.866 -37.690 1.00 69.69 100 TYR A C 1
ATOM 768 O O . TYR A 1 100 ? 29.089 2.407 -38.633 1.00 69.69 100 TYR A O 1
ATOM 776 N N . GLN A 1 101 ? 28.933 0.708 -37.170 1.00 65.00 101 GLN A N 1
ATOM 777 C CA . GLN A 1 101 ? 30.070 -0.032 -37.717 1.00 65.00 101 GLN A CA 1
ATOM 778 C C . GLN A 1 101 ? 29.821 -0.439 -39.178 1.00 65.00 101 GLN A C 1
ATOM 780 O O . GLN A 1 101 ? 30.665 -0.182 -40.033 1.00 65.00 101 GLN A O 1
ATOM 785 N N . ALA A 1 102 ? 28.654 -1.010 -39.488 1.00 59.41 102 ALA A N 1
ATOM 786 C CA . ALA A 1 102 ? 28.298 -1.388 -40.854 1.00 59.41 102 ALA A CA 1
ATOM 787 C C . ALA A 1 102 ? 28.274 -0.179 -41.804 1.00 59.41 102 ALA A C 1
ATOM 789 O O . ALA A 1 102 ? 28.804 -0.265 -42.909 1.00 59.41 102 ALA A O 1
ATOM 790 N N . VAL A 1 103 ? 27.723 0.957 -41.361 1.00 60.75 103 VAL A N 1
ATOM 791 C CA . VAL A 1 103 ? 27.703 2.202 -42.145 1.00 60.75 103 VAL A CA 1
ATOM 792 C C . VAL A 1 103 ? 29.116 2.732 -42.392 1.00 60.75 103 VAL A C 1
ATOM 794 O O . VAL A 1 103 ? 29.407 3.154 -43.505 1.00 60.75 103 VAL A O 1
ATOM 797 N N . SER A 1 104 ? 30.017 2.655 -41.408 1.00 56.31 104 SER A N 1
ATOM 798 C CA . SER A 1 104 ? 31.412 3.102 -41.566 1.00 56.31 104 SER A CA 1
ATOM 799 C C . SER A 1 104 ? 32.228 2.278 -42.570 1.00 56.31 104 SER A C 1
ATOM 801 O O . SER A 1 104 ? 33.239 2.753 -43.075 1.00 56.31 104 SER A O 1
ATOM 803 N N . CYS A 1 105 ? 31.791 1.051 -42.870 1.00 55.09 105 CYS A N 1
ATOM 804 C CA . CYS A 1 105 ? 32.413 0.185 -43.870 1.00 55.09 105 CYS A CA 1
ATOM 805 C C . CYS A 1 105 ? 31.823 0.359 -45.278 1.00 55.09 105 CYS A C 1
ATOM 807 O O . CYS A 1 105 ? 32.285 -0.305 -46.207 1.00 55.09 105 CYS A O 1
ATOM 809 N N . LEU A 1 106 ? 30.797 1.200 -45.451 1.00 53.38 106 LEU A N 1
ATOM 810 C CA . LEU A 1 106 ? 30.265 1.500 -46.774 1.00 53.38 106 LEU A CA 1
ATOM 811 C C . LEU A 1 106 ? 31.251 2.406 -47.528 1.00 53.38 106 LEU A C 1
ATOM 813 O O . LEU A 1 106 ? 31.754 3.368 -46.948 1.00 53.38 106 LEU A O 1
ATOM 817 N N . PRO A 1 107 ? 31.530 2.127 -48.812 1.00 54.94 107 PRO A N 1
ATOM 818 C CA . PRO A 1 107 ? 32.340 3.021 -49.626 1.00 54.94 107 PRO A CA 1
ATOM 819 C C . PRO A 1 107 ? 31.640 4.378 -49.759 1.00 54.94 107 PRO A C 1
ATOM 821 O O . PRO A 1 107 ? 30.417 4.434 -49.910 1.00 54.94 107 PRO A O 1
ATOM 824 N N . GLU A 1 108 ? 32.411 5.467 -49.734 1.00 55.53 108 GLU A N 1
ATOM 825 C CA . GLU A 1 108 ? 31.896 6.789 -50.086 1.00 55.53 108 GLU A CA 1
ATOM 826 C C . GLU A 1 108 ? 31.369 6.742 -51.523 1.00 55.53 108 GLU A C 1
ATOM 828 O O . GLU A 1 108 ? 32.121 6.623 -52.492 1.00 55.53 108 GLU A O 1
ATOM 833 N N . LEU A 1 109 ? 30.047 6.780 -51.664 1.00 53.69 109 LEU A N 1
ATOM 834 C CA . LEU A 1 109 ? 29.413 6.986 -52.955 1.00 53.69 109 LEU A CA 1
ATOM 835 C C . LEU A 1 109 ? 29.551 8.475 -53.310 1.00 53.69 109 LEU A C 1
ATOM 837 O O . LEU A 1 109 ? 29.271 9.314 -52.447 1.00 53.69 109 LEU A O 1
ATOM 841 N N . PRO A 1 110 ? 29.925 8.833 -54.551 1.00 56.97 110 PRO A N 1
ATOM 842 C CA . PRO A 1 110 ? 29.843 10.219 -55.003 1.00 56.97 110 PRO A CA 1
ATOM 843 C C . PRO A 1 110 ? 28.402 10.723 -54.822 1.00 56.97 110 PRO A C 1
ATOM 845 O O . PRO A 1 110 ? 27.457 9.989 -55.126 1.00 56.97 110 PRO A O 1
ATOM 848 N N . GLU A 1 111 ? 28.232 11.944 -54.297 1.00 56.19 111 GLU A N 1
ATOM 849 C CA . GLU A 1 111 ? 26.932 12.513 -53.883 1.00 56.19 111 GLU A CA 1
ATOM 850 C C . GLU A 1 111 ? 25.833 12.388 -54.955 1.00 56.19 111 GLU A C 1
ATOM 852 O O . GLU A 1 111 ? 24.661 12.220 -54.621 1.00 56.19 111 GLU A O 1
ATOM 857 N N . GLU A 1 112 ? 26.208 12.388 -56.237 1.00 56.44 112 GLU A N 1
ATOM 858 C CA . GLU A 1 112 ? 25.302 12.284 -57.389 1.00 56.44 112 GLU A CA 1
ATOM 859 C C . GLU A 1 112 ? 24.602 10.918 -57.540 1.00 56.44 112 GLU A C 1
ATOM 861 O O . GLU A 1 112 ? 23.584 10.838 -58.223 1.00 56.44 112 GLU A O 1
ATOM 866 N N . ASN A 1 113 ? 25.084 9.855 -56.879 1.00 55.69 113 ASN A N 1
ATOM 867 C CA . ASN A 1 113 ? 24.580 8.481 -57.051 1.00 55.69 113 ASN A CA 1
ATOM 868 C C . ASN A 1 113 ? 23.902 7.884 -55.809 1.00 55.69 113 ASN A C 1
ATOM 870 O O . ASN A 1 113 ? 23.577 6.693 -55.795 1.00 55.69 113 ASN A O 1
ATOM 874 N N . TRP A 1 114 ? 23.688 8.666 -54.749 1.00 56.44 114 TRP A N 1
ATOM 875 C CA . TRP A 1 114 ? 23.023 8.150 -53.554 1.00 56.44 114 TRP A CA 1
ATOM 876 C C . TRP A 1 114 ? 21.545 7.860 -53.844 1.00 56.44 114 TRP A C 1
ATOM 878 O O . TRP A 1 114 ? 20.803 8.772 -54.220 1.00 56.44 114 TRP A O 1
ATOM 888 N N . PRO A 1 115 ? 21.055 6.627 -53.602 1.00 60.41 115 PRO A N 1
ATOM 889 C CA . PRO A 1 115 ? 19.624 6.372 -53.605 1.00 60.41 115 PRO A CA 1
ATOM 890 C C . PRO A 1 115 ? 18.948 7.323 -52.603 1.00 60.41 115 PRO A C 1
ATOM 892 O O . PRO A 1 115 ? 19.443 7.453 -51.477 1.00 60.41 115 PRO A O 1
ATOM 895 N N . PRO A 1 116 ? 17.803 7.946 -52.937 1.00 60.34 116 PRO A N 1
ATOM 896 C CA . PRO A 1 116 ? 17.140 8.927 -52.070 1.00 60.34 116 PRO A CA 1
ATOM 897 C C . PRO A 1 116 ? 16.914 8.428 -50.633 1.00 60.34 116 PRO A C 1
ATOM 899 O O . PRO A 1 116 ? 16.977 9.195 -49.672 1.00 60.34 116 PRO A O 1
ATOM 902 N N . VAL A 1 117 ? 16.710 7.117 -50.475 1.00 56.28 117 VAL A N 1
ATOM 903 C CA . VAL A 1 117 ? 16.522 6.438 -49.185 1.00 56.28 117 VAL A CA 1
ATOM 904 C C . VAL A 1 117 ? 17.801 6.434 -48.336 1.00 56.28 117 VAL A C 1
ATOM 906 O O . VAL A 1 117 ? 17.728 6.699 -47.139 1.00 56.28 117 VAL A O 1
ATOM 909 N N . ALA A 1 118 ? 18.972 6.207 -48.937 1.00 58.12 118 ALA A N 1
ATOM 910 C CA . ALA A 1 118 ? 20.255 6.211 -48.232 1.00 58.12 118 ALA A CA 1
ATOM 911 C C . ALA A 1 118 ? 20.634 7.625 -47.765 1.00 58.12 118 ALA A C 1
ATOM 913 O O . ALA A 1 118 ? 21.045 7.810 -46.620 1.00 58.12 118 ALA A O 1
ATOM 914 N N . ALA A 1 119 ? 20.403 8.642 -48.604 1.00 59.03 119 ALA A N 1
ATOM 915 C CA . ALA A 1 119 ? 20.648 10.040 -48.241 1.00 59.03 119 ALA A CA 1
ATOM 916 C C . ALA A 1 119 ? 19.706 10.508 -47.116 1.00 59.03 119 ALA A C 1
ATOM 918 O O . ALA A 1 119 ? 20.107 11.243 -46.210 1.00 59.03 119 ALA A O 1
ATOM 919 N N . THR A 1 120 ? 18.455 10.039 -47.138 1.00 56.91 120 THR A N 1
ATOM 920 C CA . THR A 1 120 ? 17.472 10.314 -46.082 1.00 56.91 120 THR A CA 1
ATOM 921 C C . THR A 1 120 ? 17.857 9.632 -44.768 1.00 56.91 120 THR A C 1
ATOM 923 O O . THR A 1 120 ? 17.792 10.268 -43.715 1.00 56.91 120 THR A O 1
ATOM 926 N N . ALA A 1 121 ? 18.321 8.378 -44.817 1.00 57.41 121 ALA A N 1
ATOM 927 C CA . ALA A 1 121 ? 18.803 7.651 -43.645 1.00 57.41 121 ALA A CA 1
ATOM 928 C C . ALA A 1 121 ? 20.037 8.326 -43.023 1.00 57.41 121 ALA A C 1
ATOM 930 O O . ALA A 1 121 ? 20.055 8.560 -41.814 1.00 57.41 121 ALA A O 1
ATOM 931 N N . LEU A 1 122 ? 21.015 8.741 -43.836 1.00 62.53 122 LEU A N 1
ATOM 932 C CA . LEU A 1 122 ? 22.211 9.422 -43.336 1.00 62.53 122 LEU A CA 1
ATOM 933 C C . LEU A 1 122 ? 21.879 10.779 -42.704 1.00 62.53 122 LEU A C 1
ATOM 935 O O . LEU A 1 122 ? 22.361 11.088 -41.617 1.00 62.53 122 LEU A O 1
ATOM 939 N N . ARG A 1 123 ? 20.993 11.572 -43.326 1.00 58.84 123 ARG A N 1
ATOM 940 C CA . ARG A 1 123 ? 20.515 12.842 -42.749 1.00 58.84 123 ARG A CA 1
ATOM 941 C C . ARG A 1 123 ? 19.740 12.635 -41.448 1.00 58.84 123 ARG A C 1
ATOM 943 O O . ARG A 1 123 ? 19.853 13.462 -40.544 1.00 58.84 123 ARG A O 1
ATOM 950 N N . ALA A 1 124 ? 18.970 11.553 -41.330 1.00 57.34 124 ALA A N 1
ATOM 951 C CA . ALA A 1 124 ? 18.269 11.208 -40.095 1.00 57.34 124 ALA A CA 1
ATOM 952 C C . ALA A 1 124 ? 19.250 10.824 -38.973 1.00 57.34 124 ALA A C 1
ATOM 954 O O . ALA A 1 124 ? 19.119 11.322 -37.855 1.00 57.34 124 ALA A O 1
ATOM 955 N N . MET A 1 125 ? 20.272 10.021 -39.284 1.00 60.03 125 MET A N 1
ATOM 956 C CA . MET A 1 125 ? 21.338 9.658 -38.342 1.00 60.03 125 MET A CA 1
ATOM 957 C C . MET A 1 125 ? 22.153 10.879 -37.903 1.00 60.03 125 MET A C 1
ATOM 959 O O . MET A 1 125 ? 22.373 11.081 -36.710 1.00 60.03 125 MET A O 1
ATOM 963 N N . TYR A 1 126 ? 22.542 11.739 -38.848 1.00 61.66 126 TYR A N 1
ATOM 964 C CA . TYR A 1 126 ? 23.298 12.960 -38.565 1.00 61.66 126 TYR A CA 1
ATOM 965 C C . TYR A 1 126 ? 22.490 13.926 -37.689 1.00 61.66 126 TYR A C 1
ATOM 967 O O . TYR A 1 126 ? 23.027 14.508 -36.752 1.00 61.66 126 TYR A O 1
ATOM 975 N N . ARG A 1 127 ? 21.172 14.034 -37.918 1.00 58.94 127 ARG A N 1
ATOM 976 C CA . ARG A 1 127 ? 20.254 14.800 -37.058 1.00 58.94 127 ARG A CA 1
ATOM 977 C C . ARG A 1 127 ? 20.197 14.270 -35.627 1.00 58.94 127 ARG A C 1
ATOM 979 O O . ARG A 1 127 ? 20.194 15.073 -34.699 1.00 58.94 127 ARG A O 1
ATOM 986 N N . ILE A 1 128 ? 20.123 12.953 -35.438 1.00 59.44 128 ILE A N 1
ATOM 987 C CA . ILE A 1 128 ? 20.060 12.349 -34.099 1.00 59.44 128 ILE A CA 1
ATOM 988 C C . ILE A 1 128 ? 21.377 12.578 -33.352 1.00 59.44 128 ILE A C 1
ATOM 990 O O . ILE A 1 128 ? 21.338 13.047 -32.217 1.00 59.44 128 ILE A O 1
ATOM 994 N N . ASN A 1 129 ? 22.517 12.344 -34.009 1.00 58.94 129 ASN A N 1
ATOM 995 C CA . ASN A 1 129 ? 23.840 12.537 -33.411 1.00 58.94 129 ASN A CA 1
ATOM 996 C C . ASN A 1 129 ? 24.157 14.010 -33.116 1.00 58.94 129 ASN A C 1
ATOM 998 O O . ASN A 1 129 ? 24.677 14.316 -32.048 1.00 58.94 129 ASN A O 1
ATOM 1002 N N . LEU A 1 130 ? 23.803 14.944 -34.005 1.00 53.62 130 LEU A N 1
ATOM 1003 C CA . LEU A 1 130 ? 23.972 16.378 -33.733 1.00 53.62 130 LEU A CA 1
ATOM 1004 C C . LEU A 1 130 ? 23.082 16.851 -32.584 1.00 53.62 130 LEU A C 1
ATOM 1006 O O . LEU A 1 130 ? 23.528 17.640 -31.759 1.00 53.62 130 LEU A O 1
ATOM 1010 N N . ARG A 1 131 ? 21.840 16.359 -32.485 1.00 61.25 131 ARG A N 1
ATOM 1011 C CA . ARG A 1 131 ? 20.923 16.746 -31.402 1.00 61.25 131 ARG A CA 1
ATOM 1012 C C . ARG A 1 131 ? 21.461 16.374 -30.018 1.00 61.25 131 ARG A C 1
ATOM 1014 O O . ARG A 1 131 ? 21.158 17.075 -29.056 1.00 61.25 131 ARG A O 1
ATOM 1021 N N . THR A 1 132 ? 22.197 15.271 -29.908 1.00 59.47 132 THR A N 1
ATOM 1022 C CA . THR A 1 132 ? 22.744 14.777 -28.639 1.00 59.47 132 THR A CA 1
ATOM 1023 C C . THR A 1 132 ? 24.152 15.292 -28.350 1.00 59.47 132 THR A C 1
ATOM 1025 O O . THR A 1 132 ? 24.439 15.577 -27.191 1.00 59.47 132 THR A O 1
ATOM 1028 N N . ALA A 1 133 ? 25.011 15.435 -29.364 1.00 60.00 133 ALA A N 1
ATOM 1029 C CA . ALA A 1 133 ? 26.406 15.848 -29.190 1.00 60.00 133 ALA A CA 1
ATOM 1030 C C . ALA A 1 133 ? 26.610 17.375 -29.174 1.00 60.00 133 ALA A C 1
ATOM 1032 O O . ALA A 1 133 ? 27.441 17.859 -28.411 1.00 60.00 133 ALA A O 1
ATOM 1033 N N . ASP A 1 134 ? 25.854 18.134 -29.976 1.00 61.81 134 ASP A N 1
ATOM 1034 C CA . ASP A 1 134 ? 25.921 19.602 -30.020 1.00 61.81 134 ASP A CA 1
ATOM 1035 C C . ASP A 1 134 ? 24.538 20.214 -30.339 1.00 61.81 134 ASP A C 1
ATOM 1037 O O . ASP A 1 134 ? 24.206 20.527 -31.494 1.00 61.81 134 ASP A O 1
ATOM 1041 N N . PRO A 1 135 ? 23.696 20.404 -29.305 1.00 69.75 135 PRO A N 1
ATOM 1042 C CA . PRO A 1 135 ? 22.340 20.921 -29.465 1.00 69.75 135 PRO A CA 1
ATOM 1043 C C . PRO A 1 135 ? 22.273 22.319 -30.101 1.00 69.75 135 PRO A C 1
ATOM 1045 O O . PRO A 1 135 ? 21.258 22.659 -30.716 1.00 69.75 135 PRO A O 1
ATOM 1048 N N . ALA A 1 136 ? 23.327 23.133 -29.960 1.00 68.88 136 ALA A N 1
ATOM 1049 C CA . ALA A 1 136 ? 23.375 24.493 -30.493 1.00 68.88 136 ALA A CA 1
ATOM 1050 C C . ALA A 1 136 ? 23.585 24.484 -32.015 1.00 68.88 136 ALA A C 1
ATOM 1052 O O . ALA A 1 136 ? 22.834 25.144 -32.741 1.00 68.88 136 ALA A O 1
ATOM 1053 N N . ALA A 1 137 ? 24.524 23.670 -32.507 1.00 60.16 137 ALA A N 1
ATOM 1054 C CA . ALA A 1 137 ? 24.728 23.458 -33.941 1.00 60.16 137 ALA A CA 1
ATOM 1055 C C . ALA A 1 137 ? 23.488 22.836 -34.611 1.00 60.16 137 ALA A C 1
ATOM 1057 O O . ALA A 1 137 ? 23.100 23.228 -35.716 1.00 60.16 137 ALA A O 1
ATOM 1058 N N . PHE A 1 138 ? 22.799 21.920 -33.917 1.00 62.16 138 PHE A N 1
ATOM 1059 C CA . PHE A 1 138 ? 21.546 21.334 -34.399 1.00 62.16 138 PHE A CA 1
ATOM 1060 C C . PHE A 1 138 ? 20.445 22.386 -34.613 1.00 62.16 138 PHE A C 1
ATOM 1062 O O . PHE A 1 138 ? 19.764 22.364 -35.640 1.00 62.16 138 PHE A O 1
ATOM 1069 N N . GLN A 1 139 ? 20.265 23.322 -33.674 1.00 62.06 139 GLN A N 1
ATOM 1070 C CA . GLN A 1 139 ? 19.269 24.386 -33.830 1.00 62.06 139 GLN A CA 1
ATOM 1071 C C . GLN A 1 139 ? 19.603 25.334 -34.987 1.00 62.06 139 GLN A C 1
ATOM 1073 O O . GLN A 1 139 ? 18.692 25.748 -35.692 1.00 62.06 139 GLN A O 1
ATOM 1078 N N . GLN A 1 140 ? 20.874 25.651 -35.236 1.00 65.31 140 GLN A N 1
ATOM 1079 C CA . GLN A 1 140 ? 21.251 26.535 -36.348 1.00 65.31 140 GLN A CA 1
ATOM 1080 C C . GLN A 1 140 ? 21.017 25.899 -37.724 1.00 65.31 140 GLN A C 1
ATOM 1082 O O . GLN A 1 140 ? 20.551 26.571 -38.640 1.00 65.31 140 GLN A O 1
ATOM 1087 N N . LEU A 1 141 ? 21.303 24.602 -37.865 1.00 55.22 141 LEU A N 1
ATOM 1088 C CA . LEU A 1 141 ? 21.193 23.885 -39.140 1.00 55.22 141 LEU A CA 1
ATOM 1089 C C . LEU A 1 141 ? 19.767 23.417 -39.461 1.00 55.22 141 LEU A C 1
ATOM 1091 O O . LEU A 1 141 ? 19.437 23.207 -40.628 1.00 55.22 141 LEU A O 1
ATOM 1095 N N . PHE A 1 142 ? 18.926 23.216 -38.441 1.00 57.47 142 PHE A N 1
ATOM 1096 C CA . PHE A 1 142 ? 17.607 22.596 -38.605 1.00 57.47 142 PHE A CA 1
ATOM 1097 C C . PHE A 1 142 ? 16.448 23.360 -37.962 1.00 57.47 142 PHE A C 1
ATOM 1099 O O . PHE A 1 142 ? 15.334 22.827 -37.937 1.00 57.47 142 PHE A O 1
ATOM 1106 N N . ALA A 1 143 ? 16.659 24.579 -37.453 1.00 54.25 143 ALA A N 1
ATOM 1107 C CA . ALA A 1 143 ? 15.536 25.428 -37.075 1.00 54.25 143 ALA A CA 1
ATOM 1108 C C . ALA A 1 143 ? 14.628 25.650 -38.296 1.00 54.25 143 ALA A C 1
ATOM 1110 O O . ALA A 1 143 ? 15.128 25.878 -39.401 1.00 54.25 143 ALA A O 1
ATOM 1111 N N . PRO A 1 144 ? 13.295 25.590 -38.122 1.00 48.88 144 PRO A N 1
ATOM 1112 C CA . PRO A 1 144 ? 12.385 25.982 -39.185 1.00 48.88 144 PRO A CA 1
ATOM 1113 C C . PRO A 1 144 ? 12.727 27.417 -39.584 1.00 48.88 144 PRO A C 1
ATOM 1115 O O . PRO A 1 144 ? 12.878 28.277 -38.711 1.00 48.88 144 PRO A O 1
ATOM 1118 N N . ALA A 1 145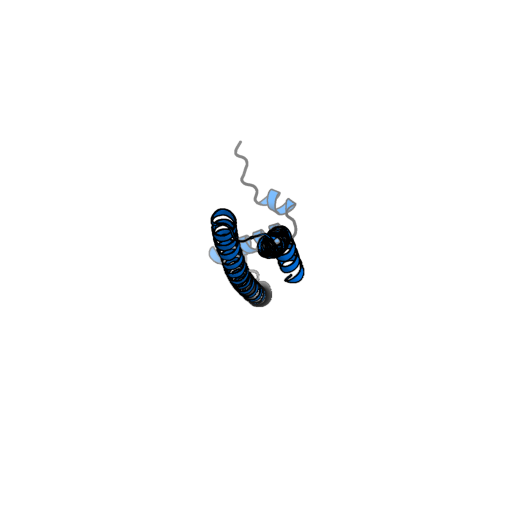 ? 12.891 27.659 -40.888 1.00 46.81 145 ALA A N 1
ATOM 1119 C CA . ALA A 1 145 ? 13.116 29.000 -41.400 1.00 46.81 145 ALA A CA 1
ATOM 1120 C C . ALA A 1 145 ? 12.029 29.907 -40.814 1.00 46.81 145 ALA A C 1
ATOM 1122 O O . ALA A 1 145 ? 10.836 29.668 -41.014 1.00 46.81 145 ALA A O 1
ATOM 1123 N N . ARG A 1 146 ? 12.429 30.908 -40.023 1.00 46.53 146 ARG A N 1
ATOM 1124 C CA . ARG A 1 146 ? 11.498 31.953 -39.608 1.00 46.53 146 ARG A CA 1
ATOM 1125 C C . ARG A 1 146 ? 11.141 32.697 -40.885 1.00 46.53 146 ARG A C 1
ATOM 1127 O O . ARG A 1 146 ? 11.964 33.449 -41.394 1.00 46.53 146 ARG A O 1
ATOM 1134 N N . HIS A 1 147 ? 9.965 32.399 -41.428 1.00 35.56 147 HIS A N 1
ATOM 1135 C CA . HIS A 1 147 ? 9.381 33.161 -42.518 1.00 35.56 147 HIS A CA 1
ATOM 1136 C C . HIS A 1 147 ? 9.365 34.638 -42.102 1.00 35.56 147 HIS A C 1
ATOM 1138 O O . HIS A 1 147 ? 8.734 34.989 -41.103 1.00 35.56 147 HIS A O 1
ATOM 1144 N N . VAL A 1 148 ? 10.130 35.449 -42.832 1.00 35.19 148 VAL A N 1
ATOM 1145 C CA . VAL A 1 148 ? 9.936 36.896 -42.953 1.00 35.19 148 VAL A CA 1
ATOM 1146 C C . VAL A 1 148 ? 9.124 37.111 -44.217 1.00 35.19 148 VAL A C 1
ATOM 1148 O O . VAL A 1 148 ? 9.458 36.439 -45.222 1.00 35.19 148 VAL A O 1
#